Protein AF-A0A1Y1LT67-F1 (afdb_monomer)

Structure (mmCIF, N/CA/C/O backbone):
data_AF-A0A1Y1LT67-F1
#
_entry.id   AF-A0A1Y1LT67-F1
#
loop_
_atom_site.group_PDB
_atom_site.id
_atom_site.type_symbol
_atom_site.label_atom_id
_atom_site.label_alt_id
_atom_site.label_comp_id
_atom_site.label_asym_id
_atom_site.label_entity_id
_atom_site.label_seq_id
_atom_site.pdbx_PDB_ins_code
_atom_site.Cartn_x
_atom_site.Cartn_y
_atom_site.Cartn_z
_atom_site.occupancy
_atom_site.B_iso_or_equiv
_atom_site.auth_seq_id
_atom_site.auth_comp_id
_atom_site.auth_asym_id
_atom_site.auth_atom_id
_atom_site.pdbx_PDB_model_num
ATOM 1 N N . MET A 1 1 ? 19.461 15.396 -10.328 1.00 54.22 1 MET A N 1
ATOM 2 C CA . MET A 1 1 ? 20.502 14.360 -10.161 1.00 54.22 1 MET A CA 1
ATOM 3 C C . MET A 1 1 ? 20.361 13.652 -8.811 1.00 54.22 1 MET A C 1
ATOM 5 O O . MET A 1 1 ? 20.412 12.438 -8.813 1.00 54.22 1 MET A O 1
ATOM 9 N N . GLU A 1 2 ? 20.029 14.348 -7.712 1.00 58.53 2 GLU A N 1
ATOM 10 C CA . GLU A 1 2 ? 19.792 13.737 -6.378 1.00 58.53 2 GLU A CA 1
ATOM 11 C C . GLU A 1 2 ? 18.600 12.758 -6.274 1.00 58.53 2 GLU A C 1
ATOM 13 O O . GLU A 1 2 ? 18.664 11.784 -5.532 1.00 58.53 2 GLU A O 1
ATOM 18 N N . LEU A 1 3 ? 17.504 12.973 -7.015 1.00 56.69 3 LEU A N 1
ATOM 19 C CA . LEU A 1 3 ? 16.292 12.139 -6.886 1.00 56.69 3 LEU A CA 1
ATOM 20 C C . LEU A 1 3 ? 16.478 10.686 -7.360 1.00 56.69 3 LEU A C 1
ATOM 22 O O . LEU A 1 3 ? 15.829 9.782 -6.839 1.00 56.69 3 LEU A O 1
ATOM 26 N N . ALA A 1 4 ? 17.360 10.456 -8.337 1.00 62.41 4 ALA A N 1
ATOM 27 C CA . ALA A 1 4 ? 17.619 9.120 -8.874 1.00 62.41 4 ALA A CA 1
ATOM 28 C C . ALA A 1 4 ? 18.404 8.252 -7.878 1.00 62.41 4 ALA A C 1
ATOM 30 O O . ALA A 1 4 ? 18.125 7.065 -7.737 1.00 62.41 4 ALA A O 1
ATOM 31 N N . GLU A 1 5 ? 19.337 8.856 -7.138 1.00 68.94 5 GLU A N 1
ATOM 32 C CA . GLU A 1 5 ? 20.139 8.162 -6.126 1.00 68.94 5 GLU A CA 1
ATOM 33 C C . GLU A 1 5 ? 19.280 7.704 -4.942 1.00 68.94 5 GLU A C 1
ATOM 35 O O . GLU A 1 5 ? 19.440 6.582 -4.461 1.00 68.94 5 GLU A O 1
ATOM 40 N N . GLY A 1 6 ? 18.303 8.522 -4.534 1.00 67.12 6 GLY A N 1
ATOM 41 C CA . GLY A 1 6 ? 17.337 8.155 -3.496 1.00 67.12 6 GLY A CA 1
ATOM 42 C C . GLY A 1 6 ? 16.479 6.942 -3.872 1.00 67.12 6 GLY A C 1
ATOM 43 O O . GLY A 1 6 ? 16.261 6.061 -3.041 1.00 67.12 6 GLY A O 1
ATOM 44 N N . LEU A 1 7 ? 16.041 6.852 -5.134 1.00 66.06 7 LEU A N 1
ATOM 45 C CA . LEU A 1 7 ? 15.263 5.711 -5.630 1.00 66.06 7 LEU A CA 1
ATOM 46 C C . LEU A 1 7 ? 16.108 4.427 -5.678 1.00 66.06 7 LEU A C 1
ATOM 48 O O . LEU A 1 7 ? 15.648 3.368 -5.258 1.00 66.06 7 LEU A O 1
ATOM 52 N N . VAL A 1 8 ? 17.355 4.519 -6.148 1.00 70.75 8 VAL A N 1
ATOM 53 C CA . VAL A 1 8 ? 18.283 3.376 -6.212 1.00 70.75 8 VAL A CA 1
ATOM 54 C C . VAL A 1 8 ? 18.609 2.852 -4.813 1.00 70.75 8 VAL A C 1
ATOM 56 O O . VAL A 1 8 ? 18.592 1.639 -4.602 1.00 70.75 8 VAL A O 1
ATOM 59 N N . MET A 1 9 ? 18.827 3.743 -3.840 1.00 67.44 9 MET A N 1
ATOM 60 C CA . MET A 1 9 ? 18.997 3.355 -2.437 1.00 67.44 9 MET A CA 1
ATOM 61 C C . MET A 1 9 ? 17.758 2.650 -1.882 1.00 67.44 9 MET A C 1
ATOM 63 O O . MET A 1 9 ? 17.892 1.610 -1.241 1.00 67.44 9 MET A O 1
ATOM 67 N N . ALA A 1 10 ? 16.559 3.170 -2.157 1.00 67.56 10 ALA A N 1
ATOM 68 C CA . ALA A 1 10 ? 15.314 2.546 -1.712 1.00 67.56 10 ALA A CA 1
ATOM 69 C C . ALA A 1 10 ? 15.122 1.142 -2.312 1.00 67.56 10 ALA A C 1
ATOM 71 O O . ALA A 1 10 ? 14.687 0.229 -1.613 1.00 67.56 10 ALA A O 1
ATOM 72 N N . ILE A 1 11 ? 15.497 0.946 -3.582 1.00 71.38 11 ILE A N 1
ATOM 73 C CA . ILE A 1 11 ? 15.443 -0.360 -4.255 1.00 71.38 11 ILE A CA 1
ATOM 74 C C . ILE A 1 11 ? 16.470 -1.333 -3.664 1.00 71.38 11 ILE A C 1
ATOM 76 O O . ILE A 1 11 ? 16.140 -2.499 -3.457 1.00 71.38 11 ILE A O 1
ATOM 80 N N . SER A 1 12 ? 17.697 -0.879 -3.389 1.00 69.31 12 SER A N 1
ATOM 81 C CA . SER A 1 12 ? 18.729 -1.719 -2.762 1.00 69.31 12 SER A CA 1
ATOM 82 C C . SER A 1 12 ? 18.300 -2.164 -1.369 1.00 69.31 12 SER A C 1
ATOM 84 O O . SER A 1 12 ? 18.338 -3.351 -1.070 1.00 69.31 12 SER A O 1
ATOM 86 N N . LEU A 1 13 ? 17.802 -1.227 -0.560 1.00 74.56 13 LEU A N 1
ATOM 87 C CA . LEU A 1 13 ? 17.290 -1.521 0.773 1.00 74.56 13 LEU A CA 1
ATOM 88 C C . LEU A 1 13 ? 16.123 -2.514 0.716 1.00 74.56 13 LEU A C 1
ATOM 90 O O . LEU A 1 13 ? 16.075 -3.446 1.508 1.00 74.56 13 LEU A O 1
ATOM 94 N N . ALA A 1 14 ? 15.197 -2.350 -0.234 1.00 68.88 14 ALA A N 1
ATOM 95 C CA . ALA A 1 14 ? 14.082 -3.278 -0.408 1.00 68.88 14 ALA A CA 1
ATOM 96 C C . ALA A 1 14 ? 14.548 -4.693 -0.792 1.00 68.88 14 ALA A C 1
ATOM 98 O O . ALA A 1 14 ? 13.950 -5.670 -0.350 1.00 68.88 14 ALA A O 1
ATOM 99 N N . LYS A 1 15 ? 15.616 -4.819 -1.590 1.00 68.88 15 LYS A N 1
ATOM 100 C CA . LYS A 1 15 ? 16.202 -6.122 -1.934 1.00 68.88 15 LYS A CA 1
ATOM 101 C C . LYS A 1 15 ? 16.774 -6.832 -0.715 1.00 68.88 15 LYS A C 1
ATOM 103 O O . LYS A 1 15 ? 16.388 -7.969 -0.466 1.00 68.88 15 LYS A O 1
ATOM 108 N N . ASP A 1 16 ? 17.600 -6.133 0.055 1.00 71.44 16 ASP A N 1
ATOM 109 C CA . ASP A 1 16 ? 18.255 -6.696 1.241 1.00 71.44 16 ASP A CA 1
ATOM 110 C C . ASP A 1 16 ? 17.248 -7.034 2.352 1.00 71.44 16 ASP A C 1
ATOM 112 O O . ASP A 1 16 ? 17.445 -7.966 3.123 1.00 71.44 16 ASP A O 1
ATOM 116 N N . LEU A 1 17 ? 16.152 -6.277 2.436 1.00 65.44 17 LEU A N 1
ATOM 117 C CA . LEU A 1 17 ? 15.163 -6.409 3.501 1.00 65.44 17 LEU A CA 1
ATOM 118 C C . LEU A 1 17 ? 14.074 -7.455 3.216 1.00 65.44 17 LEU A C 1
ATOM 120 O O . LEU A 1 17 ? 13.565 -8.066 4.153 1.00 65.44 17 LEU A O 1
ATOM 124 N N . PHE A 1 18 ? 13.667 -7.628 1.953 1.00 64.12 18 PHE A N 1
ATOM 125 C CA . PHE A 1 18 ? 12.505 -8.458 1.595 1.00 64.12 18 PHE A CA 1
ATOM 126 C C . PHE A 1 18 ? 12.840 -9.732 0.824 1.00 64.12 18 PHE A C 1
ATOM 128 O O . PHE A 1 18 ? 12.010 -10.638 0.793 1.00 64.12 18 PHE A O 1
ATOM 135 N N . PHE A 1 19 ? 14.009 -9.801 0.187 1.00 62.75 19 PHE A N 1
ATOM 136 C CA . PHE A 1 19 ? 14.369 -10.887 -0.728 1.00 62.75 19 PHE A CA 1
ATOM 137 C C . PHE A 1 19 ? 15.698 -11.554 -0.347 1.00 62.75 19 PHE A C 1
ATOM 139 O O . PHE A 1 19 ? 16.366 -12.127 -1.204 1.00 62.75 19 PHE A O 1
ATOM 146 N N . ASP A 1 20 ? 16.095 -11.469 0.928 1.00 56.66 20 ASP A N 1
ATOM 147 C CA . ASP A 1 20 ? 17.189 -12.283 1.456 1.00 56.66 20 ASP A CA 1
ATOM 148 C C . ASP A 1 20 ? 16.734 -13.751 1.520 1.00 56.66 20 ASP A C 1
ATOM 150 O O . ASP A 1 20 ? 16.018 -14.172 2.430 1.00 56.66 20 ASP A O 1
ATOM 154 N N . ASP A 1 21 ? 17.127 -14.526 0.510 1.00 56.78 21 ASP A N 1
ATOM 155 C CA . ASP A 1 21 ? 16.794 -15.946 0.326 1.00 56.78 21 ASP A CA 1
ATOM 156 C C . ASP A 1 21 ? 17.527 -16.876 1.329 1.00 56.78 21 ASP A C 1
ATOM 158 O O . ASP A 1 21 ? 17.692 -18.072 1.085 1.00 56.78 21 ASP A O 1
ATOM 162 N N . SER A 1 22 ? 17.986 -16.361 2.476 1.00 60.84 22 SER A N 1
ATOM 163 C CA . SER A 1 22 ? 18.772 -17.107 3.471 1.00 60.84 22 SER A CA 1
ATOM 164 C C . SER A 1 22 ? 17.943 -18.014 4.402 1.00 60.84 22 SER A C 1
ATOM 166 O O . SER A 1 22 ? 18.494 -18.663 5.294 1.00 60.84 22 SER A O 1
ATOM 168 N N . TYR A 1 23 ? 16.626 -18.120 4.197 1.00 55.41 23 TYR A N 1
ATOM 169 C CA . TYR A 1 23 ? 15.749 -18.959 5.017 1.00 55.41 23 TYR A CA 1
ATOM 170 C C . TYR A 1 23 ? 15.768 -20.427 4.566 1.00 55.41 23 TYR A C 1
ATOM 172 O O . TYR A 1 23 ? 15.211 -20.786 3.531 1.00 55.41 23 TYR A O 1
ATOM 180 N N . GLU A 1 24 ? 16.369 -21.295 5.386 1.00 57.75 24 GLU A N 1
ATOM 181 C CA . GLU A 1 24 ? 16.311 -22.749 5.214 1.00 57.75 24 GLU A CA 1
ATOM 182 C C . GLU A 1 24 ? 14.858 -23.261 5.184 1.00 57.75 24 GLU A C 1
ATOM 184 O O . GLU A 1 24 ? 14.041 -22.996 6.073 1.00 57.75 24 GLU A O 1
ATOM 189 N N . GLU A 1 25 ? 14.543 -24.025 4.139 1.00 51.91 25 GLU A N 1
ATOM 190 C CA . GLU A 1 25 ? 13.212 -24.535 3.821 1.00 51.91 25 GLU A CA 1
ATOM 191 C C . GLU A 1 25 ? 12.786 -25.654 4.793 1.00 51.91 25 GLU A C 1
ATOM 193 O O . GLU A 1 25 ? 12.930 -26.850 4.539 1.00 51.91 25 GLU A O 1
ATOM 198 N N . SER A 1 26 ? 12.242 -25.266 5.947 1.00 53.59 26 SER A N 1
ATOM 199 C CA . SER A 1 26 ? 11.511 -26.176 6.835 1.00 53.59 26 SER A CA 1
ATOM 200 C C . SER A 1 26 ? 10.143 -26.489 6.225 1.00 53.59 26 SER A C 1
ATOM 202 O O . SER A 1 26 ? 9.376 -25.574 5.925 1.00 53.59 26 SER A O 1
ATOM 204 N N . ALA A 1 27 ? 9.848 -27.781 6.029 1.00 55.41 27 ALA A N 1
ATOM 205 C CA . ALA A 1 27 ? 8.655 -28.321 5.369 1.00 55.41 27 ALA A CA 1
ATOM 206 C C . ALA A 1 27 ? 7.349 -27.634 5.824 1.00 55.41 27 ALA A C 1
ATOM 208 O O . ALA A 1 27 ? 6.733 -27.995 6.831 1.00 55.41 27 ALA A O 1
ATOM 209 N N . ASN A 1 28 ? 6.931 -26.618 5.068 1.00 55.56 28 ASN A N 1
ATOM 210 C CA . ASN A 1 28 ? 5.892 -25.684 5.473 1.00 55.56 28 ASN A CA 1
ATOM 211 C C . ASN A 1 28 ? 4.521 -26.220 5.047 1.00 55.56 28 ASN A C 1
ATOM 213 O O . ASN A 1 28 ? 4.254 -26.466 3.870 1.00 55.56 28 ASN A O 1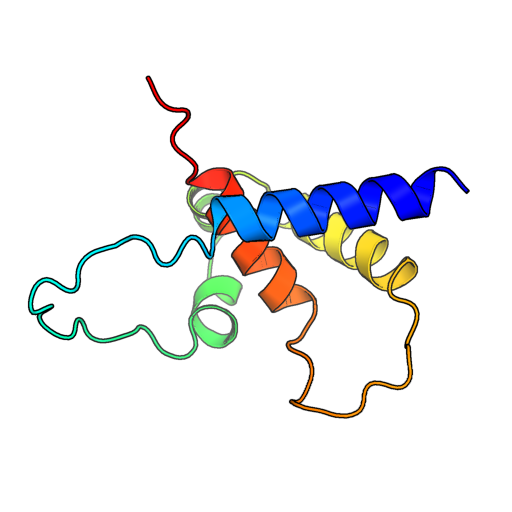
ATOM 217 N N . LYS A 1 29 ? 3.628 -26.414 6.018 1.00 54.94 29 LYS A N 1
ATOM 218 C CA . LYS A 1 29 ? 2.225 -26.763 5.778 1.00 54.94 29 LYS A CA 1
ATOM 219 C C . LYS A 1 29 ? 1.620 -25.637 4.934 1.00 54.94 29 LYS A C 1
ATOM 221 O O . LYS A 1 29 ? 1.545 -24.514 5.419 1.00 54.94 29 LYS A O 1
ATOM 226 N N . VAL A 1 30 ? 1.229 -25.911 3.684 1.00 59.16 30 VAL A N 1
ATOM 227 C CA . VAL A 1 30 ? 0.694 -24.888 2.767 1.00 59.16 30 VAL A CA 1
ATOM 228 C C . VAL A 1 30 ? -0.554 -24.271 3.395 1.00 59.16 30 VAL A C 1
ATOM 230 O O . VAL A 1 30 ? -1.632 -24.864 3.389 1.00 59.16 30 VAL A O 1
ATOM 233 N N . LEU A 1 31 ? -0.392 -23.096 4.001 1.00 60.69 31 LEU A N 1
ATOM 234 C CA . LEU A 1 31 ? -1.510 -22.316 4.499 1.00 60.69 31 LEU A CA 1
ATOM 235 C C . LEU A 1 31 ? -2.314 -21.832 3.285 1.00 60.69 31 LEU A C 1
ATOM 237 O O . LEU A 1 31 ? -1.709 -21.410 2.293 1.00 60.69 31 LEU A O 1
ATOM 241 N N . PRO A 1 32 ? -3.655 -21.901 3.325 1.00 59.59 32 PRO A N 1
ATOM 242 C CA . PRO A 1 32 ? -4.473 -21.368 2.248 1.00 59.59 32 PRO A CA 1
ATOM 243 C C . PRO A 1 32 ? -4.158 -19.880 2.073 1.00 59.59 32 PRO A C 1
ATOM 245 O O . PRO A 1 32 ? -4.305 -19.085 3.003 1.00 59.59 32 PRO A O 1
ATOM 248 N N . LYS A 1 33 ? -3.669 -19.522 0.882 1.00 65.56 33 LYS A N 1
ATOM 249 C CA . LYS A 1 33 ? -3.399 -18.133 0.511 1.00 65.56 33 LYS A CA 1
ATOM 250 C C . LYS A 1 33 ? -4.738 -17.418 0.352 1.00 65.56 33 LYS A C 1
ATOM 252 O O . LYS A 1 33 ? -5.653 -17.953 -0.268 1.00 65.56 33 LYS A O 1
ATOM 257 N N . VAL A 1 34 ? -4.856 -16.222 0.922 1.00 76.12 34 VAL A N 1
ATOM 258 C CA . VAL A 1 34 ? -6.023 -15.367 0.694 1.00 76.12 34 VAL A CA 1
ATOM 259 C C . VAL A 1 34 ? -5.907 -14.802 -0.717 1.00 76.12 34 VAL A C 1
ATOM 261 O O . VAL A 1 34 ? -5.055 -13.955 -0.983 1.00 76.12 34 VAL A O 1
ATOM 264 N N . GLU A 1 35 ? -6.726 -15.313 -1.630 1.00 80.94 35 GLU A N 1
ATOM 265 C CA . GLU A 1 35 ? -6.827 -14.783 -2.988 1.00 80.94 35 GLU A CA 1
ATOM 266 C C . GLU A 1 35 ? -7.609 -13.465 -2.988 1.00 80.94 35 GLU A C 1
ATOM 268 O O . GLU A 1 35 ? -8.506 -13.268 -2.167 1.00 80.94 35 GLU A O 1
ATOM 273 N N . GLY A 1 36 ? -7.241 -12.546 -3.885 1.00 82.75 36 GLY A N 1
ATOM 274 C CA . GLY A 1 36 ? -7.975 -11.293 -4.078 1.00 82.75 36 GLY A CA 1
ATOM 275 C C . GLY A 1 36 ? -7.929 -10.326 -2.891 1.00 82.75 36 GLY A C 1
ATOM 276 O O . GLY A 1 36 ? -8.823 -9.501 -2.739 1.00 82.75 36 GLY A O 1
ATOM 277 N N . PHE A 1 37 ? -6.936 -10.409 -1.995 1.00 86.56 37 PHE A N 1
A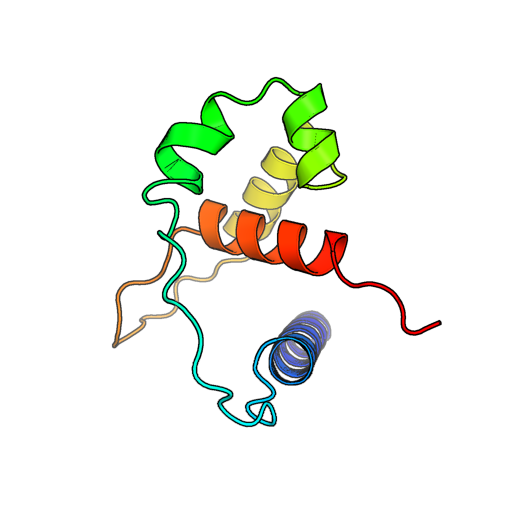TOM 278 C CA . PHE A 1 37 ? -6.919 -9.561 -0.794 1.00 86.56 37 PHE A CA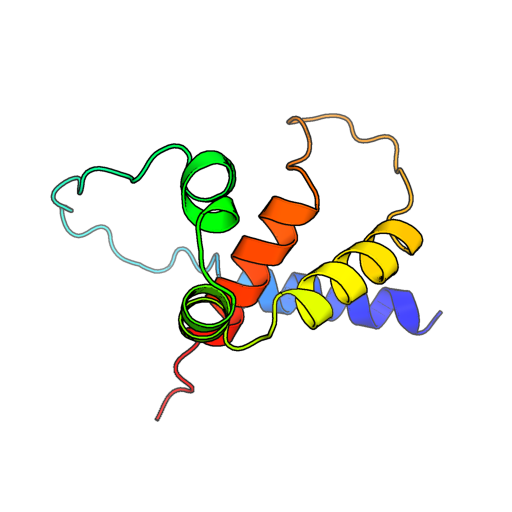 1
ATOM 279 C C . PHE A 1 37 ? -6.985 -8.059 -1.124 1.00 86.56 37 PHE A C 1
ATOM 281 O O . PHE A 1 37 ? -7.764 -7.324 -0.514 1.00 86.56 37 PHE A O 1
ATOM 288 N N . ALA A 1 38 ? -6.199 -7.596 -2.097 1.00 86.88 38 ALA A N 1
ATOM 289 C CA . ALA A 1 38 ? -6.167 -6.182 -2.462 1.00 86.88 38 ALA A CA 1
ATOM 290 C C . ALA A 1 38 ? -7.438 -5.742 -3.207 1.00 86.88 38 ALA A C 1
ATOM 292 O O . ALA A 1 38 ? -7.857 -4.596 -3.084 1.00 86.88 38 ALA A O 1
A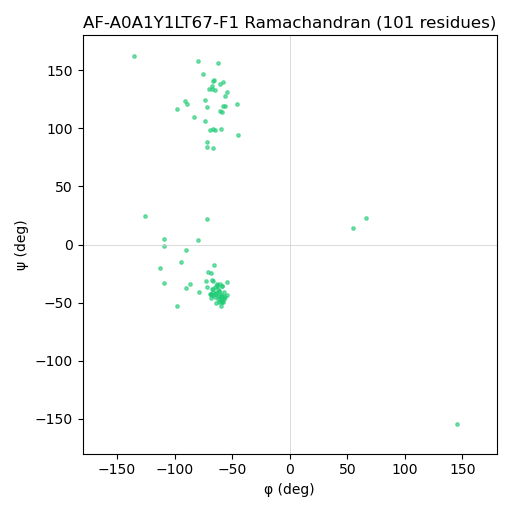TOM 293 N N . GLU A 1 39 ? -8.051 -6.646 -3.962 1.00 88.50 39 GLU A N 1
ATOM 294 C CA . GLU A 1 39 ? -9.159 -6.377 -4.874 1.00 88.50 39 GLU A CA 1
ATOM 295 C C . GLU A 1 39 ? -10.527 -6.524 -4.199 1.00 88.50 39 GLU A C 1
ATOM 297 O O . GLU A 1 39 ? -11.434 -5.737 -4.460 1.00 88.50 39 GLU A O 1
ATOM 302 N N . ASP A 1 40 ? -10.670 -7.498 -3.302 1.00 88.88 40 ASP A N 1
ATOM 303 C CA . ASP A 1 40 ? -11.951 -7.880 -2.708 1.00 88.88 40 ASP A CA 1
ATOM 304 C C . ASP A 1 40 ? -12.064 -7.477 -1.235 1.00 88.88 40 ASP A C 1
ATOM 306 O O . ASP A 1 40 ? -13.160 -7.160 -0.758 1.00 88.88 40 ASP A O 1
ATOM 310 N N . ILE A 1 41 ? -10.950 -7.492 -0.494 1.00 90.06 41 ILE A N 1
ATOM 311 C CA . ILE A 1 41 ? -10.951 -7.308 0.965 1.00 90.06 41 ILE A CA 1
ATOM 312 C C . ILE A 1 41 ? -10.616 -5.867 1.341 1.00 90.06 41 ILE A C 1
ATOM 314 O O . ILE A 1 41 ? -11.394 -5.236 2.060 1.00 90.06 41 ILE A O 1
ATOM 318 N N . VAL A 1 42 ? -9.501 -5.324 0.843 1.00 90.69 42 VAL A N 1
ATOM 319 C CA . VAL A 1 42 ? -9.057 -3.954 1.168 1.00 90.69 42 VAL A CA 1
ATOM 320 C C . VAL A 1 42 ? -10.133 -2.893 0.878 1.00 90.69 42 VAL A C 1
ATOM 322 O O . VAL A 1 42 ? -10.367 -2.066 1.762 1.00 90.69 42 VAL A O 1
ATOM 325 N N . PRO A 1 43 ? -10.872 -2.918 -0.252 1.00 90.88 43 PRO A N 1
ATOM 326 C CA . PRO A 1 43 ? -11.900 -1.908 -0.533 1.00 90.88 43 PRO A CA 1
ATOM 327 C C . PRO A 1 43 ? -13.091 -1.948 0.431 1.00 90.88 43 PRO A C 1
ATOM 329 O O . PRO A 1 43 ? -13.855 -0.990 0.520 1.00 90.88 43 PRO A O 1
ATOM 332 N N . ARG A 1 44 ? -13.270 -3.058 1.156 1.00 92.25 44 ARG A N 1
ATOM 333 C CA . ARG A 1 44 ? -14.337 -3.232 2.150 1.00 92.25 44 ARG A CA 1
ATOM 334 C C . ARG A 1 44 ? -13.922 -2.786 3.549 1.00 92.25 44 ARG A C 1
ATOM 336 O O . ARG A 1 44 ? -14.748 -2.824 4.463 1.00 92.25 44 ARG A O 1
ATOM 343 N N . PHE A 1 45 ? -12.667 -2.392 3.750 1.00 93.56 45 PHE A N 1
ATOM 344 C CA . PHE A 1 45 ? -12.215 -1.894 5.040 1.00 93.56 45 PHE A CA 1
ATOM 345 C C . PHE A 1 45 ? -12.866 -0.554 5.369 1.00 93.56 45 PHE A C 1
ATOM 347 O O . PHE A 1 45 ? -12.862 0.392 4.587 1.00 93.56 45 PHE A O 1
ATOM 354 N N . SER A 1 46 ? -13.358 -0.442 6.599 1.00 95.25 46 SER A N 1
ATOM 355 C CA . SER A 1 46 ? -13.573 0.868 7.205 1.00 95.25 46 SER A CA 1
ATOM 356 C C . SER A 1 46 ? -12.236 1.605 7.350 1.00 95.25 46 SER A C 1
ATOM 358 O O . SER A 1 46 ? -11.185 0.978 7.498 1.00 95.25 46 SER A O 1
ATOM 360 N N . GLY A 1 47 ? -12.261 2.941 7.410 1.00 94.75 47 GLY A N 1
ATOM 361 C CA . GLY A 1 47 ? -11.034 3.732 7.584 1.00 94.75 47 GLY A CA 1
ATOM 362 C C . GLY A 1 47 ? -10.212 3.326 8.817 1.00 94.75 47 GLY A C 1
ATOM 363 O O . GLY A 1 47 ? -8.985 3.336 8.775 1.00 94.75 47 GLY A O 1
ATOM 364 N N . ARG A 1 48 ? -10.879 2.872 9.890 1.00 95.25 48 ARG A N 1
ATOM 365 C CA . ARG A 1 48 ? -10.216 2.339 11.090 1.00 95.25 48 ARG A CA 1
ATOM 366 C C . ARG A 1 48 ? -9.503 1.013 10.818 1.00 95.25 48 ARG A C 1
ATOM 368 O O . ARG A 1 48 ? -8.367 0.853 11.248 1.00 95.25 48 ARG A O 1
ATOM 375 N N . GLN A 1 49 ? -10.154 0.078 10.124 1.00 94.38 49 GLN A N 1
ATOM 376 C CA . GLN A 1 49 ? -9.547 -1.212 9.764 1.00 94.38 49 GLN A CA 1
ATOM 377 C C . GLN A 1 49 ? -8.354 -1.015 8.831 1.00 94.38 49 GLN A C 1
ATOM 379 O O . GLN A 1 49 ? -7.307 -1.623 9.038 1.00 94.38 49 GLN A O 1
ATOM 384 N N . PHE A 1 50 ? -8.487 -0.108 7.862 1.00 94.69 50 PHE A N 1
ATOM 385 C CA . PHE A 1 50 ? -7.392 0.256 6.974 1.00 94.69 50 PHE A CA 1
ATOM 386 C C . PHE A 1 50 ? -6.194 0.788 7.771 1.00 94.69 50 PHE A C 1
ATOM 388 O O . PHE A 1 50 ? -5.086 0.274 7.641 1.00 94.69 50 PHE A O 1
ATOM 395 N N . GLN A 1 51 ? -6.425 1.737 8.682 1.00 94.94 51 GLN A N 1
ATOM 396 C CA . GLN A 1 51 ? -5.361 2.291 9.517 1.00 94.94 51 GLN A CA 1
ATOM 397 C C . GLN A 1 51 ? -4.719 1.261 10.449 1.00 94.94 51 GLN A C 1
ATOM 399 O O . GLN A 1 51 ? -3.517 1.324 10.685 1.00 94.94 51 GLN A O 1
ATOM 404 N N . GLN A 1 52 ? -5.475 0.297 10.968 1.00 93.19 52 GLN A N 1
ATOM 405 C CA . GLN A 1 52 ? -4.907 -0.775 11.787 1.00 93.19 52 GLN A CA 1
ATOM 406 C C . GLN A 1 52 ? -3.992 -1.703 10.978 1.00 93.19 52 GLN A C 1
ATOM 408 O O . GLN A 1 52 ? -2.955 -2.115 11.491 1.00 93.19 52 GLN A O 1
ATOM 413 N N . HIS A 1 53 ? -4.346 -2.005 9.727 1.00 91.00 53 HIS A N 1
ATOM 414 C CA . HIS A 1 53 ? -3.556 -2.890 8.868 1.00 91.00 53 HIS A CA 1
ATOM 415 C C . HIS A 1 53 ? -2.336 -2.211 8.241 1.00 91.00 53 HIS A C 1
ATOM 417 O O . HIS A 1 53 ? -1.270 -2.819 8.171 1.00 91.00 53 HIS A O 1
ATOM 423 N N . PHE A 1 54 ? -2.491 -0.967 7.792 1.00 92.44 54 PHE A N 1
ATOM 424 C CA . PHE A 1 54 ? -1.486 -0.252 7.000 1.00 92.44 54 PHE A CA 1
ATOM 425 C C . PHE A 1 54 ? -0.797 0.881 7.771 1.00 92.44 54 PHE A C 1
ATOM 427 O O . PHE A 1 54 ? 0.039 1.579 7.213 1.00 92.44 54 PHE A O 1
ATOM 434 N N . ARG A 1 55 ? -1.173 1.115 9.036 1.00 93.88 55 ARG A N 1
ATOM 435 C CA . ARG A 1 55 ? -0.645 2.177 9.920 1.00 93.88 55 ARG A CA 1
ATOM 436 C C . ARG A 1 55 ? -0.725 3.603 9.355 1.00 93.88 55 ARG A C 1
ATOM 438 O O . ARG A 1 55 ? -0.152 4.524 9.930 1.00 93.88 55 ARG A O 1
ATOM 445 N N . ILE A 1 56 ? -1.505 3.806 8.293 1.00 94.19 56 ILE A N 1
ATOM 446 C CA . ILE A 1 56 ? -1.796 5.100 7.668 1.00 94.19 56 ILE A CA 1
ATOM 447 C C . ILE A 1 56 ? -3.291 5.223 7.363 1.00 94.19 56 ILE A C 1
ATOM 449 O O . ILE A 1 56 ? -4.012 4.229 7.322 1.00 94.19 56 ILE A O 1
ATOM 453 N N . THR A 1 57 ? -3.781 6.438 7.136 1.00 96.31 57 THR A N 1
ATOM 45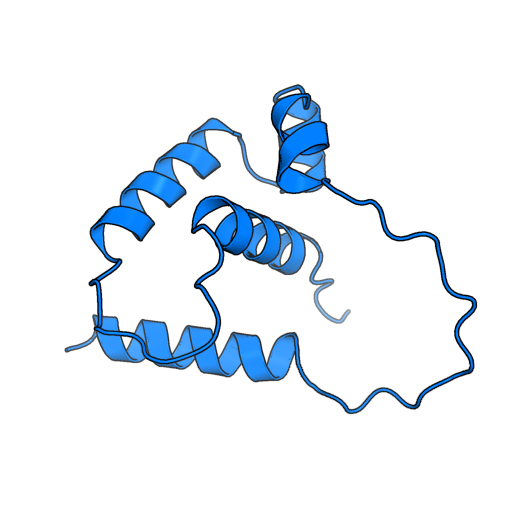4 C CA . THR A 1 57 ? -5.176 6.650 6.726 1.00 96.31 57 THR A CA 1
ATOM 455 C C . THR A 1 57 ? -5.366 6.387 5.230 1.00 96.31 57 THR A C 1
ATOM 457 O O . THR A 1 57 ? -4.422 6.492 4.446 1.00 96.31 57 THR A O 1
ATOM 460 N N . VAL A 1 58 ? -6.610 6.097 4.828 1.00 95.00 58 VAL A N 1
ATOM 461 C CA . VAL A 1 58 ? -6.993 5.941 3.410 1.00 95.00 58 VAL A CA 1
ATOM 462 C C . VAL A 1 58 ? -6.664 7.205 2.611 1.00 95.00 58 VAL A C 1
ATOM 464 O O . VAL A 1 58 ? -6.102 7.116 1.530 1.00 95.00 58 VAL A O 1
ATOM 467 N N . THR A 1 59 ? -6.905 8.386 3.183 1.00 96.62 59 THR A N 1
ATOM 468 C CA . THR A 1 59 ? -6.564 9.669 2.550 1.00 96.62 59 THR A CA 1
ATOM 469 C C . THR A 1 59 ? -5.068 9.808 2.265 1.00 96.62 59 THR A C 1
ATOM 471 O O . THR A 1 59 ? -4.682 10.189 1.167 1.00 96.62 59 THR A O 1
ATOM 474 N N . THR A 1 60 ? -4.204 9.433 3.215 1.00 95.88 60 THR A N 1
ATOM 475 C CA . THR A 1 60 ? -2.749 9.448 3.002 1.00 95.88 60 THR A CA 1
ATOM 476 C C . THR A 1 60 ? -2.333 8.441 1.933 1.00 95.88 60 THR A C 1
ATOM 478 O O . THR A 1 60 ? -1.424 8.718 1.153 1.00 95.88 60 THR A O 1
ATOM 481 N N . PHE A 1 61 ? -2.987 7.278 1.881 1.00 95.38 61 PHE A N 1
ATOM 482 C CA . PHE A 1 61 ? -2.757 6.293 0.827 1.00 95.38 61 PHE A CA 1
ATOM 483 C C . PHE A 1 61 ? -3.101 6.862 -0.559 1.00 95.38 61 PHE A C 1
ATOM 485 O O . PHE A 1 61 ? -2.272 6.797 -1.465 1.00 95.38 61 PHE A O 1
ATOM 492 N N . GLU A 1 62 ? -4.275 7.474 -0.711 1.00 95.00 62 GLU A N 1
ATOM 493 C CA . GLU A 1 62 ? -4.716 8.110 -1.959 1.00 95.00 62 GLU A CA 1
ATOM 494 C C . GLU A 1 62 ? -3.756 9.230 -2.398 1.00 95.00 62 GLU A C 1
ATOM 496 O O . GLU A 1 62 ? -3.335 9.273 -3.558 1.00 95.00 62 GLU A O 1
ATOM 501 N N . ASP A 1 63 ? -3.319 10.078 -1.463 1.00 95.62 63 ASP A N 1
ATOM 502 C CA . ASP A 1 63 ? -2.339 11.137 -1.727 1.00 95.62 63 ASP A CA 1
ATOM 503 C C . ASP A 1 63 ? -0.990 10.579 -2.210 1.00 95.62 63 ASP A C 1
ATOM 505 O O . ASP A 1 63 ? -0.349 11.150 -3.101 1.00 95.62 63 ASP A O 1
ATOM 509 N N . LEU A 1 64 ? -0.533 9.467 -1.627 1.00 93.19 64 LEU A N 1
ATOM 510 C CA . LEU A 1 64 ? 0.702 8.797 -2.038 1.00 93.19 64 LEU A CA 1
ATOM 511 C C . LEU A 1 64 ? 0.577 8.205 -3.441 1.00 93.19 64 LEU A C 1
ATOM 513 O O . LEU A 1 64 ? 1.509 8.357 -4.232 1.00 93.19 64 LEU A O 1
ATOM 517 N N . ILE A 1 65 ? -0.564 7.600 -3.782 1.00 93.06 65 ILE A N 1
ATOM 518 C CA . ILE A 1 65 ? -0.816 7.085 -5.135 1.00 93.06 65 ILE A CA 1
ATOM 519 C C . ILE A 1 65 ? -0.696 8.194 -6.171 1.00 93.06 65 ILE A C 1
ATOM 521 O O . ILE A 1 65 ? -0.015 8.005 -7.180 1.00 93.06 65 ILE A O 1
ATOM 525 N N . ILE A 1 66 ? -1.299 9.357 -5.921 1.00 92.31 66 ILE A N 1
ATOM 526 C CA . ILE A 1 66 ? -1.234 10.497 -6.845 1.00 92.31 66 ILE A CA 1
ATOM 527 C C . ILE A 1 66 ? 0.220 10.944 -7.042 1.00 92.31 66 ILE A C 1
ATOM 529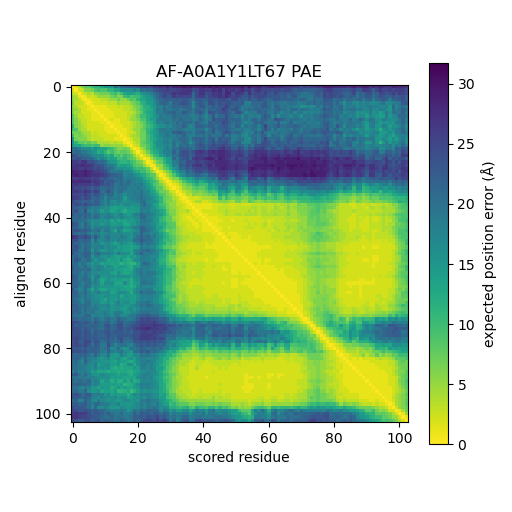 O O . ILE A 1 66 ? 0.671 11.118 -8.176 1.00 92.31 66 ILE A O 1
ATOM 533 N N . LYS A 1 67 ? 0.978 11.083 -5.949 1.00 90.31 67 LYS A N 1
ATOM 534 C CA . LYS A 1 67 ? 2.386 11.511 -5.994 1.00 90.31 67 LYS A CA 1
ATOM 535 C C . LYS A 1 67 ? 3.278 10.507 -6.720 1.00 90.31 67 LYS A C 1
ATOM 537 O O . LYS A 1 67 ? 4.107 10.912 -7.526 1.00 90.31 67 LYS A O 1
ATOM 542 N N . ILE A 1 68 ? 3.106 9.214 -6.456 1.00 87.12 68 ILE A N 1
ATOM 543 C CA . ILE A 1 68 ? 3.905 8.148 -7.075 1.00 87.12 68 ILE A CA 1
ATOM 544 C C . ILE A 1 68 ? 3.560 8.018 -8.557 1.00 87.12 68 ILE A C 1
ATOM 546 O O . ILE A 1 68 ? 4.462 7.936 -9.386 1.00 87.12 68 ILE A O 1
ATOM 550 N N . SER A 1 69 ? 2.273 8.077 -8.905 1.00 85.31 69 SER A N 1
ATOM 551 C CA . SER A 1 69 ? 1.822 8.009 -10.299 1.00 85.31 69 SER A CA 1
ATOM 552 C C . SER A 1 69 ? 2.382 9.163 -11.135 1.00 85.31 69 SER A C 1
ATOM 554 O O . SER A 1 69 ? 2.716 8.963 -12.296 1.00 85.31 69 SER A O 1
ATOM 556 N N . ALA A 1 70 ? 2.554 10.351 -10.544 1.00 82.69 70 ALA A N 1
ATOM 557 C CA . ALA A 1 70 ? 3.168 11.497 -11.218 1.00 82.69 70 ALA A CA 1
ATOM 558 C C . ALA A 1 70 ? 4.672 11.316 -11.508 1.00 82.69 70 ALA A C 1
ATOM 560 O O . ALA A 1 70 ? 5.203 11.955 -12.414 1.00 82.69 70 ALA A O 1
ATOM 561 N N . ILE A 1 71 ? 5.360 10.466 -10.741 1.00 79.38 71 ILE A N 1
ATOM 562 C CA . ILE A 1 71 ? 6.798 10.176 -10.883 1.00 79.38 71 ILE A CA 1
ATOM 563 C C . ILE A 1 71 ? 7.021 8.929 -11.752 1.00 79.38 71 ILE A C 1
ATOM 565 O O . ILE A 1 71 ? 8.132 8.690 -12.226 1.00 79.38 71 ILE A O 1
ATOM 569 N N . HIS A 1 72 ? 5.974 8.135 -11.977 1.00 70.69 72 HIS A N 1
ATOM 570 C CA . HIS A 1 72 ? 6.047 6.896 -12.731 1.00 70.69 72 HIS A CA 1
ATOM 571 C C . HIS A 1 72 ? 6.250 7.192 -14.225 1.00 70.69 72 HIS A C 1
ATOM 573 O O . HIS A 1 72 ? 5.305 7.339 -14.999 1.00 70.69 72 HIS A O 1
ATOM 579 N N . VAL A 1 73 ? 7.513 7.318 -14.629 1.00 61.53 73 VAL A N 1
ATOM 580 C CA . VAL A 1 73 ? 7.901 7.434 -16.034 1.00 61.53 73 VAL A CA 1
ATOM 581 C C . VAL A 1 73 ? 7.688 6.071 -16.679 1.00 61.53 73 VAL A C 1
ATOM 583 O O . VAL A 1 73 ? 8.294 5.081 -16.273 1.00 61.53 73 VAL A O 1
ATOM 586 N N . SER A 1 74 ? 6.809 6.020 -17.676 1.00 61.28 74 SER A N 1
ATOM 587 C CA . SER A 1 74 ? 6.549 4.840 -18.493 1.00 61.28 74 SER A CA 1
ATOM 588 C C . SER A 1 74 ? 7.778 4.499 -19.336 1.00 61.28 74 SER A C 1
ATOM 590 O O . SER A 1 74 ? 7.896 4.870 -20.502 1.00 61.28 74 SER A O 1
ATOM 592 N N . GLU A 1 75 ? 8.728 3.787 -18.739 1.00 63.22 75 GLU A N 1
ATOM 593 C CA . GLU A 1 75 ? 9.758 3.101 -19.505 1.00 63.22 75 GLU A CA 1
ATOM 594 C C . GLU A 1 75 ? 9.111 1.979 -20.323 1.00 63.22 75 GLU A C 1
ATOM 596 O O . GLU A 1 75 ? 8.207 1.279 -19.862 1.00 63.22 75 GLU A O 1
ATOM 601 N N . ILE A 1 76 ? 9.575 1.798 -21.559 1.00 59.38 76 ILE A N 1
ATOM 602 C CA . ILE A 1 76 ? 9.174 0.665 -22.393 1.00 59.38 76 ILE A CA 1
ATOM 603 C C . ILE A 1 76 ? 9.727 -0.598 -21.727 1.00 59.38 76 ILE A C 1
ATOM 605 O O . ILE A 1 76 ? 10.909 -0.913 -21.857 1.00 59.38 76 ILE A O 1
ATOM 609 N N . ARG A 1 77 ? 8.879 -1.309 -20.982 1.00 58.94 77 ARG A N 1
ATOM 610 C CA . ARG A 1 77 ? 9.262 -2.528 -20.266 1.00 58.94 77 ARG A CA 1
ATOM 611 C C . ARG A 1 77 ? 8.868 -3.760 -21.069 1.00 58.94 77 ARG A C 1
ATOM 613 O O . ARG A 1 77 ? 7.695 -4.016 -21.324 1.00 58.94 77 ARG A O 1
ATOM 620 N N . VAL A 1 78 ? 9.878 -4.525 -21.468 1.00 69.94 78 VAL A N 1
ATOM 621 C CA . VAL A 1 78 ? 9.746 -5.878 -22.019 1.00 69.94 78 VAL A CA 1
ATOM 622 C C . VAL A 1 78 ? 9.841 -6.881 -20.869 1.00 69.94 78 VAL A C 1
ATOM 624 O O . VAL A 1 78 ? 10.825 -6.868 -20.134 1.00 69.94 78 VAL A O 1
ATOM 627 N N . GLY A 1 79 ? 8.831 -7.739 -20.690 1.00 71.50 79 GLY A N 1
ATOM 628 C CA . GLY A 1 79 ? 8.817 -8.746 -19.622 1.00 71.50 79 GLY A CA 1
ATOM 629 C C . GLY A 1 79 ? 7.431 -9.021 -19.033 1.00 71.50 79 GLY A C 1
ATOM 630 O O . GLY A 1 79 ? 6.416 -8.850 -19.707 1.00 71.50 79 GLY A O 1
ATOM 631 N N . HIS A 1 80 ? 7.405 -9.486 -17.779 1.00 63.62 80 HIS A N 1
ATOM 632 C CA . HIS A 1 80 ? 6.177 -9.801 -17.043 1.00 63.62 80 HIS A CA 1
ATOM 633 C C . HIS A 1 80 ? 5.297 -8.546 -16.898 1.00 63.62 80 HIS A C 1
ATOM 635 O O . HIS A 1 80 ? 5.843 -7.475 -16.622 1.00 63.62 80 HIS A O 1
ATOM 641 N N . PRO A 1 81 ? 3.963 -8.652 -17.064 1.00 71.56 81 PRO A N 1
ATOM 642 C CA . PRO A 1 81 ? 3.069 -7.514 -16.903 1.00 71.56 81 PRO A CA 1
ATOM 643 C C . PRO A 1 81 ? 3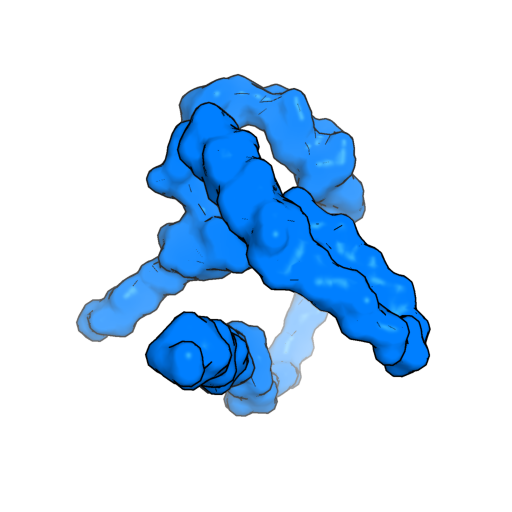.277 -6.860 -15.538 1.00 71.56 81 PRO A C 1
ATOM 645 O O . PRO A 1 81 ? 3.341 -7.540 -14.507 1.00 71.56 81 PRO A O 1
ATOM 648 N N . GLU A 1 82 ? 3.414 -5.538 -15.566 1.00 74.00 82 GLU A N 1
ATOM 649 C CA . GLU A 1 82 ? 3.635 -4.730 -14.379 1.00 74.00 82 GLU A CA 1
ATOM 650 C C . GLU A 1 82 ? 2.414 -4.796 -13.458 1.00 74.00 82 GLU A C 1
ATOM 652 O O . GLU A 1 82 ? 1.264 -4.679 -13.886 1.00 74.00 82 GLU A O 1
ATOM 657 N N . MET A 1 83 ? 2.676 -5.016 -12.171 1.00 82.56 83 MET A N 1
ATOM 658 C CA . MET A 1 83 ? 1.648 -4.978 -11.141 1.00 82.56 83 MET A CA 1
ATOM 659 C C . MET A 1 83 ? 1.104 -3.553 -11.012 1.00 82.56 83 MET A C 1
ATOM 661 O O . MET A 1 83 ? 1.872 -2.598 -11.052 1.00 82.56 83 MET A O 1
ATOM 665 N N . ALA A 1 84 ? -0.202 -3.404 -10.806 1.00 87.06 84 ALA A N 1
ATOM 666 C CA . ALA A 1 84 ? -0.810 -2.094 -10.605 1.00 87.06 84 ALA A CA 1
ATOM 667 C C . ALA A 1 84 ? -0.190 -1.346 -9.398 1.00 87.06 84 ALA A C 1
ATOM 669 O O . ALA A 1 84 ? 0.138 -1.957 -8.376 1.00 87.06 84 ALA A O 1
ATOM 670 N N . ILE A 1 85 ? 0.013 -0.029 -9.546 1.00 88.44 85 ILE A N 1
ATOM 671 C CA . ILE A 1 85 ? 0.746 0.827 -8.588 1.00 88.44 85 ILE A CA 1
ATOM 672 C C . ILE A 1 8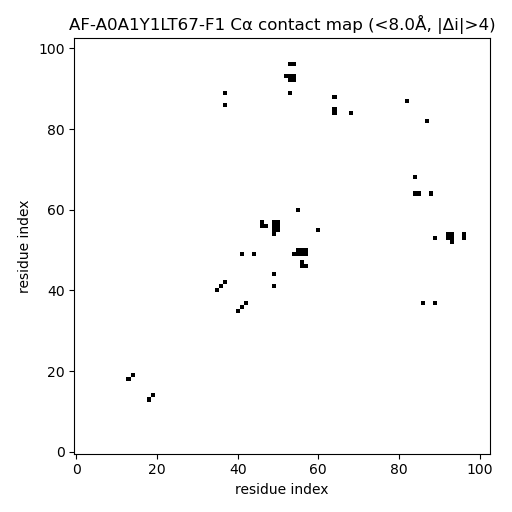5 ? 0.106 0.802 -7.193 1.00 88.44 85 ILE A C 1
ATOM 674 O O . ILE A 1 85 ? 0.808 0.811 -6.185 1.00 88.44 85 ILE A O 1
ATOM 678 N N . ASP A 1 86 ? -1.220 0.725 -7.130 1.00 90.44 86 ASP A N 1
ATOM 679 C CA . ASP A 1 86 ? -1.991 0.575 -5.896 1.00 90.44 86 ASP A CA 1
ATOM 680 C C . ASP A 1 86 ? -1.588 -0.671 -5.104 1.00 90.44 86 ASP A C 1
ATOM 682 O O . ASP A 1 86 ? -1.301 -0.579 -3.910 1.00 90.44 86 ASP A O 1
ATOM 686 N N . LYS A 1 87 ? -1.470 -1.819 -5.770 1.00 90.81 87 LYS A N 1
ATOM 687 C CA . LYS A 1 87 ? -1.037 -3.074 -5.144 1.00 90.81 87 LYS A CA 1
ATOM 688 C C . LYS A 1 87 ? 0.416 -3.008 -4.705 1.00 90.81 87 LYS A C 1
ATOM 690 O O . LYS A 1 87 ? 0.722 -3.414 -3.586 1.00 90.81 87 LYS A O 1
ATOM 695 N N . GLN A 1 88 ? 1.296 -2.459 -5.545 1.00 89.44 88 GLN A N 1
ATOM 696 C CA . GLN A 1 88 ? 2.701 -2.260 -5.178 1.00 89.44 88 GLN A CA 1
ATOM 697 C C . GLN A 1 88 ? 2.816 -1.410 -3.902 1.00 89.44 88 GLN A C 1
ATOM 699 O O . GLN A 1 88 ? 3.561 -1.757 -2.980 1.00 89.44 88 GLN A O 1
ATOM 704 N N . LEU A 1 89 ? 2.036 -0.328 -3.815 1.00 91.94 89 LEU A N 1
ATOM 705 C CA . LEU A 1 89 ? 2.036 0.560 -2.659 1.00 91.94 89 LEU A CA 1
ATOM 706 C C . LEU A 1 89 ? 1.442 -0.112 -1.413 1.00 91.94 89 LEU A C 1
ATOM 708 O O . LEU A 1 89 ? 2.024 0.009 -0.336 1.00 91.94 89 LEU A O 1
ATOM 712 N N . LEU A 1 90 ? 0.332 -0.849 -1.538 1.00 92.62 90 LEU A N 1
ATOM 713 C CA . LEU A 1 90 ? -0.268 -1.594 -0.423 1.00 92.62 90 LEU A CA 1
ATOM 714 C C . LEU A 1 90 ? 0.709 -2.613 0.169 1.00 92.62 90 LEU A C 1
ATOM 716 O O . LEU A 1 90 ? 0.868 -2.661 1.390 1.00 92.62 90 LEU A O 1
ATOM 720 N N . ILE A 1 91 ? 1.390 -3.387 -0.684 1.00 90.19 91 ILE A N 1
ATOM 721 C CA . ILE A 1 91 ? 2.420 -4.347 -0.263 1.00 90.19 91 ILE A CA 1
ATOM 722 C C . ILE A 1 91 ? 3.540 -3.610 0.468 1.00 90.19 91 ILE A C 1
ATOM 724 O O . ILE A 1 91 ? 3.895 -3.978 1.583 1.00 90.19 91 ILE A O 1
ATOM 728 N N . THR A 1 92 ? 4.048 -2.529 -0.126 1.00 90.81 92 THR A N 1
ATOM 729 C CA . THR A 1 92 ? 5.139 -1.734 0.451 1.00 90.81 92 THR A CA 1
ATOM 730 C C . THR A 1 92 ? 4.773 -1.201 1.835 1.00 90.81 92 THR A C 1
ATOM 732 O O . THR A 1 92 ? 5.531 -1.378 2.785 1.00 90.81 92 THR A O 1
ATOM 735 N N . ILE A 1 93 ? 3.599 -0.582 1.983 1.00 91.88 93 ILE A N 1
ATOM 736 C CA . ILE A 1 93 ? 3.154 -0.023 3.263 1.00 91.88 93 ILE A CA 1
ATOM 737 C C . ILE A 1 93 ? 2.945 -1.122 4.297 1.00 91.88 93 ILE A C 1
ATOM 739 O O . ILE A 1 93 ? 3.364 -0.952 5.442 1.00 91.88 93 ILE A O 1
ATOM 743 N N . TRP A 1 94 ? 2.297 -2.227 3.921 1.00 90.81 94 TRP A N 1
ATOM 744 C CA . TRP A 1 94 ? 2.094 -3.348 4.832 1.00 90.81 94 TRP A CA 1
ATOM 745 C C . TRP A 1 94 ? 3.435 -3.881 5.327 1.00 90.81 94 TRP A C 1
ATOM 747 O O . TRP A 1 94 ? 3.627 -4.008 6.533 1.00 90.81 94 TRP A O 1
ATOM 757 N N . SER A 1 95 ? 4.386 -4.099 4.425 1.00 87.81 95 SER A N 1
ATOM 758 C CA . SER A 1 95 ? 5.717 -4.568 4.783 1.00 87.81 95 SER A CA 1
ATOM 759 C C . SER A 1 95 ? 6.422 -3.591 5.723 1.00 87.81 95 SER A C 1
ATOM 761 O O . SER A 1 95 ? 6.791 -3.982 6.825 1.00 87.81 95 SER A O 1
ATOM 763 N N . LEU A 1 96 ? 6.513 -2.304 5.366 1.00 87.81 96 LEU A N 1
ATOM 764 C CA . LEU A 1 96 ? 7.139 -1.272 6.208 1.00 87.81 96 LEU A CA 1
ATOM 765 C C . LEU A 1 96 ? 6.468 -1.134 7.582 1.00 87.81 96 LEU A C 1
ATOM 767 O O . LEU A 1 96 ? 7.136 -0.897 8.585 1.00 87.81 96 LEU A O 1
ATOM 771 N N . SER A 1 97 ? 5.150 -1.305 7.636 1.00 85.44 97 SER A N 1
ATOM 772 C CA . SER A 1 97 ? 4.369 -1.246 8.874 1.00 85.44 97 SER A CA 1
ATOM 773 C C . SER A 1 97 ? 4.602 -2.443 9.793 1.00 85.44 97 SER A C 1
ATOM 775 O O . SER A 1 97 ? 4.330 -2.347 10.990 1.00 85.44 97 SER A O 1
ATOM 777 N N . ASN A 1 98 ? 5.042 -3.576 9.250 1.00 82.31 98 ASN A N 1
ATOM 778 C CA . ASN A 1 98 ? 5.241 -4.825 9.986 1.00 82.31 98 ASN A CA 1
ATOM 779 C C . ASN A 1 98 ? 6.719 -5.188 10.162 1.00 82.31 98 ASN A C 1
ATOM 781 O O . ASN A 1 98 ? 7.017 -6.232 10.737 1.00 82.31 98 ASN A O 1
ATOM 785 N N . LEU A 1 99 ? 7.639 -4.322 9.733 1.00 80.06 99 LEU A N 1
ATOM 786 C CA . LEU A 1 99 ? 9.035 -4.403 10.139 1.00 80.06 99 LEU A CA 1
ATOM 787 C C . LEU A 1 99 ? 9.117 -4.148 11.643 1.00 80.06 99 LEU A C 1
ATOM 789 O O . LEU A 1 99 ? 9.092 -3.008 12.109 1.00 80.06 99 LEU A O 1
ATOM 793 N N . GLU A 1 100 ? 9.195 -5.228 12.411 1.00 59.47 100 GLU A N 1
ATOM 794 C CA . GLU A 1 100 ? 9.687 -5.167 13.778 1.00 59.47 100 GLU A CA 1
ATOM 795 C C . GLU A 1 100 ? 11.126 -4.653 13.701 1.00 59.47 100 GLU A C 1
ATOM 797 O O . GLU A 1 100 ? 12.008 -5.292 13.127 1.00 59.47 100 GLU A O 1
ATOM 802 N N . SER A 1 101 ? 11.372 -3.465 14.251 1.00 56.81 101 SER A N 1
ATOM 803 C CA . SER A 1 101 ? 12.736 -3.034 14.529 1.00 56.81 101 SER A CA 1
ATOM 804 C C . SER A 1 101 ? 13.377 -4.097 15.418 1.00 56.81 101 SER A C 1
ATOM 806 O O . SER A 1 101 ? 12.859 -4.334 16.512 1.00 56.81 101 SER A O 1
ATOM 808 N N . PHE A 1 102 ? 14.461 -4.728 14.952 1.00 60.09 102 PHE A N 1
ATOM 809 C CA . PHE A 1 102 ? 15.253 -5.658 15.757 1.00 60.09 102 PHE A CA 1
ATOM 810 C C . PHE A 1 102 ? 15.492 -5.042 17.143 1.00 60.09 102 PHE A C 1
ATOM 812 O O . PHE A 1 102 ? 15.993 -3.919 17.247 1.00 60.09 102 PHE A O 1
ATOM 819 N N . ARG A 1 103 ? 15.036 -5.743 18.183 1.00 57.09 103 ARG A N 1
ATOM 820 C CA . ARG A 1 103 ? 15.083 -5.293 19.575 1.00 57.09 103 ARG A CA 1
ATOM 821 C C . ARG A 1 103 ? 16.289 -5.856 20.303 1.00 57.09 103 ARG A C 1
ATOM 823 O O . ARG A 1 103 ? 16.630 -7.029 20.038 1.00 57.09 103 ARG A O 1
#

pLDDT: mean 77.43, std 14.63, range [51.91, 96.62]

Mean predicted aligned erro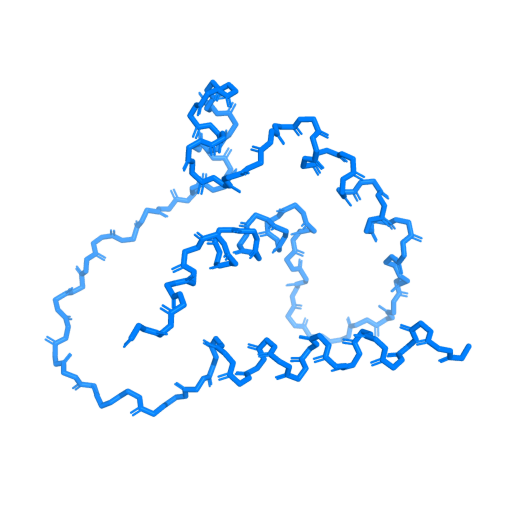r: 12.38 Å

Radius of gyration: 16.26 Å; Cα contacts (8 Å, |Δi|>4): 33; chains: 1; bounding box: 35×43×42 Å

Organism: Photinus pyralis (NCBI:txid7054)

Secondary structure (DSSP, 8-state):
-HHHHHHHHHHHHHHHHH------------PPP-TTIIIIIGGG--HHHHHHHHSS-HHHHHHHHHHHHHH-------SSPPPPHHHHHHHHHHHHHH-----

Solvent-accessible surface area (backbone atoms only — not comparable to full-atom values): 6652 Å² total; per-residue (Å²): 120,71,70,61,56,55,52,52,50,52,51,52,52,48,44,66,73,74,62,65,82,80,70,79,87,67,92,70,79,84,69,87,75,77,76,57,48,76,76,67,48,55,77,68,46,51,64,66,56,42,23,70,65,40,74,43,48,62,68,59,50,54,54,48,50,56,57,50,57,76,68,60,72,86,67,92,78,87,75,81,83,80,75,57,68,68,58,56,48,52,51,50,40,34,50,65,62,63,59,73,75,89,127

Sequence (103 aa):
MELAEGLVMAISLAKDLFFDDSYEESANKVLPKVEGFAEDIVPRFSGRQFQQHFRITVTTFEDLIIKISAIHVSEIRVGHPEMAIDKQLLITIWSLSNLESFR

Foldseek 3Di:
DVVVVVVVVVVVCCCVQPPPPPDDDDPDDPDDDDPCCLNPPQVPDDQVRNCVQLVDGPVVLVVVLVVVVVVDDDDPDDDDDDDDPSVVSSVVSNSVVPPDDDD